Protein AF-A0A945ZG29-F1 (afdb_monomer)

Sequence (74 aa):
MKTTVVGSYPVPDWLVSLPSEHALVDATRVVLATQEAAGIDVVCDGELYRFDVNHPETNGMIEYFVRPMSGIRT

Solvent-accessible surface area (backbone atoms only — not comparable to full-atom values): 4635 Å² total; per-residue (Å²): 139,84,47,65,76,97,47,76,52,88,78,55,70,64,42,74,74,55,72,44,76,67,42,51,53,52,50,31,48,53,45,38,51,52,35,55,74,69,66,44,72,44,79,52,62,19,58,63,88,33,58,36,93,93,47,64,63,78,55,10,66,61,54,59,66,46,70,84,42,86,93,66,86,133

Nearest PDB structures (foldseek):
  6kxl-assembly2_B  TM=5.308E-01  e=8.310E+00  Chitiniphilus shinanonensis

Foldseek 3Di:
DAAEDPAADDADPVCVVDPDPVSLVVRLVVQQVVCVVVVHRDYYSRVCVLADPVPPPPNNPPVVVCVVPPPDDD

Secondary structure (DSSP, 8-state):
---B--S--PPPHHHHHS--HHHHHHHHHHHHHHHHHTT-SB---TTGGG-BTTB-GGGGTTHHHHTTSTT---

pLDDT: mean 91.36, std 7.9, range [69.75, 98.56]

Structure (mmCIF, N/CA/C/O backbone):
data_AF-A0A945ZG29-F1
#
_entry.id   AF-A0A945ZG29-F1
#
loop_
_atom_site.group_PDB
_atom_site.id
_atom_site.type_symbol
_atom_site.label_atom_id
_atom_site.label_alt_id
_atom_site.label_comp_id
_atom_site.label_asym_id
_atom_site.label_entity_id
_atom_site.label_seq_id
_atom_site.pdbx_PDB_ins_code
_atom_site.Cartn_x
_atom_site.Cartn_y
_atom_site.Cartn_z
_atom_site.occupancy
_atom_site.B_iso_or_equiv
_atom_site.auth_seq_id
_atom_site.auth_comp_id
_atom_site.auth_asym_id
_atom_site.auth_atom_id
_atom_site.pdbx_PDB_model_num
ATOM 1 N N . MET A 1 1 ? -0.204 -3.741 23.758 1.00 85.38 1 MET A N 1
ATOM 2 C CA . MET A 1 1 ? 0.125 -4.628 22.620 1.00 85.38 1 MET A CA 1
ATOM 3 C C . MET A 1 1 ? -0.085 -3.804 21.358 1.00 85.38 1 MET A C 1
ATOM 5 O O . MET A 1 1 ? -1.049 -3.054 21.367 1.00 85.38 1 MET A O 1
ATOM 9 N N . LYS A 1 2 ? 0.818 -3.851 20.367 1.00 95.69 2 LYS A N 1
ATOM 10 C CA . LYS A 1 2 ? 0.655 -3.136 19.086 1.00 95.69 2 LYS A CA 1
ATOM 11 C C . LYS A 1 2 ? 0.278 -4.126 17.985 1.00 95.69 2 LYS A C 1
ATOM 13 O O . LYS A 1 2 ? 0.855 -5.211 17.935 1.00 95.69 2 LYS A O 1
ATOM 18 N N . THR A 1 3 ? -0.671 -3.750 17.145 1.00 97.94 3 THR A N 1
ATOM 19 C CA . THR A 1 3 ? -1.181 -4.508 16.001 1.00 97.94 3 THR A CA 1
ATOM 20 C C . THR A 1 3 ? -0.516 -4.053 14.702 1.00 97.94 3 THR A C 1
ATOM 22 O O . THR A 1 3 ? -0.149 -2.890 14.546 1.00 97.94 3 THR A O 1
ATOM 25 N N . THR A 1 4 ? -0.316 -4.989 13.777 1.00 98.12 4 THR A N 1
ATOM 26 C CA . THR A 1 4 ? 0.275 -4.746 12.453 1.00 98.12 4 THR A CA 1
ATOM 27 C C . THR A 1 4 ? -0.186 -5.829 11.486 1.00 98.12 4 THR A C 1
ATOM 29 O O . THR A 1 4 ? -0.661 -6.887 11.910 1.00 98.12 4 THR A O 1
ATOM 32 N N . VAL A 1 5 ? -0.001 -5.585 10.193 1.00 96.81 5 VAL A N 1
ATOM 33 C CA . VAL A 1 5 ? -0.131 -6.591 9.131 1.00 96.81 5 VAL A CA 1
ATOM 34 C C . VAL A 1 5 ? 1.243 -7.144 8.737 1.00 96.81 5 VAL A C 1
ATOM 36 O O . VAL A 1 5 ? 2.273 -6.597 9.133 1.00 96.81 5 VAL A O 1
ATOM 39 N N . VAL A 1 6 ? 1.259 -8.242 7.975 1.00 95.69 6 VAL A N 1
ATOM 40 C CA . VAL A 1 6 ? 2.498 -8.909 7.525 1.00 95.69 6 VAL A CA 1
ATOM 41 C C . VAL A 1 6 ? 3.106 -8.233 6.289 1.00 95.69 6 VAL A C 1
ATOM 43 O O . VAL A 1 6 ? 4.310 -8.335 6.079 1.00 95.69 6 VAL A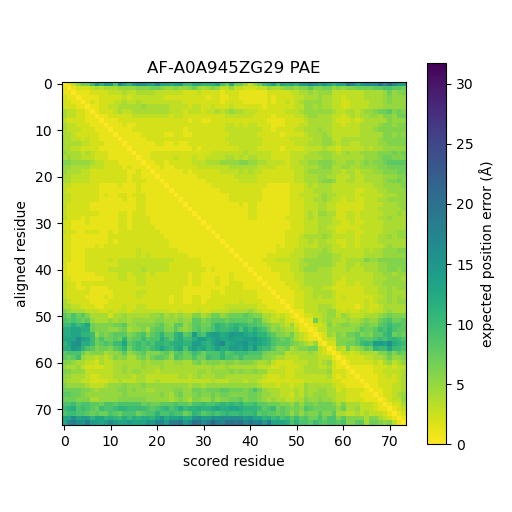 O 1
ATOM 46 N N . GLY A 1 7 ? 2.301 -7.528 5.490 1.00 93.56 7 GLY A N 1
ATOM 47 C CA . GLY A 1 7 ? 2.769 -6.846 4.286 1.00 93.56 7 GLY A CA 1
ATOM 48 C C . GLY A 1 7 ? 1.680 -6.761 3.227 1.00 93.56 7 GLY A C 1
ATOM 49 O O . GLY A 1 7 ? 0.791 -5.915 3.318 1.00 93.56 7 GLY A O 1
ATOM 50 N N . SER A 1 8 ? 1.760 -7.658 2.243 1.00 93.50 8 SER A N 1
ATOM 51 C CA . SER A 1 8 ? 0.964 -7.630 1.015 1.00 93.50 8 SER A CA 1
ATOM 52 C C . SER A 1 8 ? -0.553 -7.543 1.245 1.00 93.50 8 SER A C 1
ATOM 54 O O . SER A 1 8 ? -1.102 -8.188 2.142 1.00 93.50 8 SER A O 1
ATOM 56 N N . TYR A 1 9 ? -1.234 -6.787 0.381 1.00 94.81 9 TYR A N 1
ATOM 57 C CA . TYR A 1 9 ? -2.696 -6.6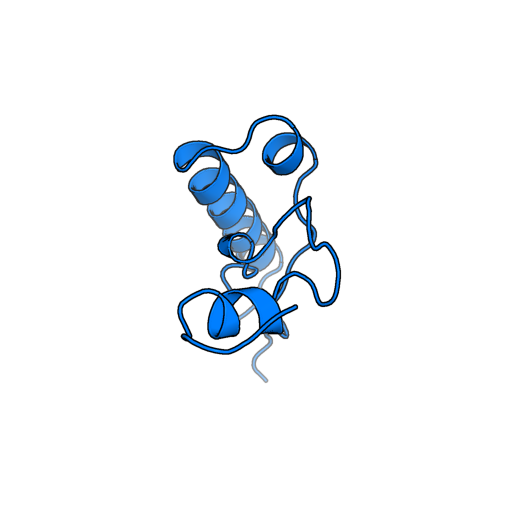66 0.331 1.00 94.81 9 TYR A CA 1
ATOM 58 C C . TYR A 1 9 ? -3.268 -7.237 -0.977 1.00 94.81 9 TYR A C 1
ATOM 60 O O . TYR A 1 9 ? -2.552 -7.310 -1.977 1.00 94.81 9 TYR A O 1
ATOM 68 N N . PRO A 1 10 ? -4.563 -7.612 -1.011 1.00 93.31 10 PRO A N 1
ATOM 69 C CA . PRO A 1 10 ? -5.240 -7.947 -2.258 1.00 93.31 10 PRO A CA 1
ATOM 70 C C . PRO A 1 10 ? -5.180 -6.785 -3.254 1.00 93.31 10 PRO A C 1
ATOM 72 O O . PRO A 1 10 ? -5.495 -5.644 -2.910 1.00 93.31 10 PRO A O 1
ATOM 75 N N . VAL A 1 11 ? -4.797 -7.090 -4.493 1.00 91.81 11 VAL A N 1
ATOM 76 C CA . VAL A 1 11 ? -4.720 -6.108 -5.577 1.00 91.81 11 VAL A CA 1
ATOM 77 C C . VAL A 1 11 ? -6.139 -5.758 -6.033 1.00 91.81 11 VAL A C 1
ATOM 79 O O . VAL A 1 11 ? -6.886 -6.668 -6.393 1.00 91.81 11 VAL A O 1
ATOM 82 N N . PRO A 1 12 ? -6.547 -4.476 -6.034 1.00 93.94 12 PRO A N 1
ATOM 83 C CA . PRO A 1 12 ? -7.881 -4.108 -6.493 1.00 93.94 12 PRO A CA 1
ATOM 84 C C . PRO A 1 12 ? -8.078 -4.382 -7.990 1.00 93.94 12 PRO A C 1
ATOM 86 O O . PRO A 1 12 ? -7.216 -4.041 -8.801 1.00 93.94 12 PRO A O 1
ATOM 89 N N . ASP A 1 13 ? -9.249 -4.895 -8.379 1.00 93.94 13 ASP A N 1
ATOM 90 C CA . ASP A 1 13 ? -9.561 -5.242 -9.779 1.00 93.94 13 ASP A CA 1
ATOM 91 C C . ASP A 1 13 ? -9.357 -4.074 -10.755 1.00 93.94 13 ASP A C 1
ATOM 93 O O . ASP A 1 13 ? -8.944 -4.257 -11.901 1.00 93.94 13 ASP A O 1
ATOM 97 N N . TRP A 1 14 ? -9.617 -2.846 -10.306 1.00 94.25 14 TRP A N 1
ATOM 98 C CA . TRP A 1 14 ? -9.437 -1.642 -11.115 1.00 94.25 14 TRP A CA 1
ATOM 99 C C . TRP A 1 14 ? -7.961 -1.282 -11.336 1.00 94.25 14 TRP A C 1
ATOM 101 O O . TRP A 1 14 ? -7.638 -0.733 -12.389 1.00 94.25 14 TRP A O 1
ATOM 111 N N . LEU A 1 15 ? -7.060 -1.637 -10.410 1.00 93.62 15 LEU A N 1
ATOM 112 C CA . LEU A 1 15 ? -5.614 -1.488 -10.604 1.00 93.62 15 LEU A CA 1
ATOM 113 C C . LEU A 1 15 ? -5.110 -2.499 -11.641 1.00 93.62 15 LEU A C 1
ATOM 115 O O . LEU A 1 15 ? -4.304 -2.145 -12.496 1.00 93.62 15 LEU A O 1
ATOM 119 N N . VAL A 1 16 ? -5.632 -3.730 -11.607 1.00 90.69 16 VAL A N 1
ATOM 120 C CA . VAL A 1 16 ? -5.333 -4.763 -12.614 1.00 90.69 16 VAL A CA 1
ATOM 121 C C . VAL A 1 16 ? -5.867 -4.362 -13.992 1.00 90.69 16 VAL A C 1
ATOM 123 O O . VAL A 1 16 ? -5.198 -4.563 -15.002 1.00 90.69 16 VAL A O 1
ATOM 126 N N . SER A 1 17 ? -7.066 -3.779 -14.038 1.00 91.94 17 SER A N 1
ATOM 127 C CA . SER A 1 17 ? -7.749 -3.440 -15.292 1.00 91.94 17 SER A CA 1
ATOM 128 C C . SER A 1 17 ? -7.125 -2.243 -16.016 1.00 91.94 17 SER A C 1
ATOM 130 O O . SER A 1 17 ? -7.073 -2.234 -17.244 1.00 91.94 17 SER A O 1
ATOM 132 N N . LEU A 1 18 ? -6.687 -1.218 -15.276 1.00 92.56 18 LEU A N 1
ATOM 133 C CA . LEU A 1 18 ? -6.134 0.028 -15.822 1.00 92.56 18 LEU A CA 1
ATOM 134 C C . LEU A 1 18 ? -4.908 0.484 -15.007 1.00 92.56 18 LEU A C 1
ATOM 136 O O . LEU A 1 18 ? -4.979 1.479 -14.274 1.00 92.56 18 LEU A O 1
ATOM 140 N N . PRO A 1 19 ? -3.768 -0.223 -15.123 1.00 91.56 19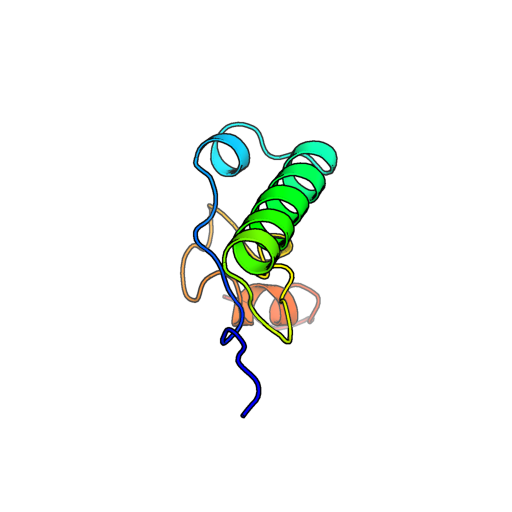 PRO A N 1
ATOM 141 C CA . PRO A 1 19 ? -2.578 0.101 -14.355 1.00 91.56 19 PRO A CA 1
ATOM 142 C C . PRO A 1 19 ? -1.994 1.449 -14.792 1.00 91.56 19 PRO A C 1
ATOM 144 O O . PRO A 1 19 ? -1.754 1.711 -15.970 1.00 91.56 19 PRO A O 1
ATOM 147 N N . SER A 1 20 ? -1.741 2.312 -13.815 1.00 94.38 20 SER A N 1
ATOM 148 C CA . SER A 1 20 ? -1.022 3.575 -13.977 1.00 94.38 20 SER A CA 1
ATOM 149 C C . SER A 1 20 ? -0.366 3.957 -12.653 1.00 94.38 20 SER A C 1
ATOM 151 O O . SER A 1 20 ? -0.760 3.458 -11.600 1.00 94.38 20 SER A O 1
ATOM 153 N N . GLU A 1 21 ? 0.605 4.867 -12.686 1.00 95.19 21 GLU A N 1
ATOM 154 C CA . GLU A 1 21 ? 1.219 5.396 -11.461 1.00 95.19 21 GLU A CA 1
ATOM 155 C C . GLU A 1 21 ? 0.166 6.021 -10.531 1.00 95.19 21 GLU A C 1
ATOM 157 O O . GLU A 1 21 ? 0.162 5.764 -9.330 1.00 95.19 21 GLU A O 1
ATOM 162 N N . HIS A 1 22 ? -0.795 6.757 -11.097 1.00 97.06 22 HIS A N 1
ATOM 163 C CA . HIS A 1 22 ? -1.913 7.320 -10.342 1.00 97.06 22 HIS A CA 1
ATOM 164 C C . HIS A 1 22 ? -2.792 6.237 -9.708 1.00 97.06 22 HIS A C 1
ATOM 166 O O . HIS A 1 22 ? -3.077 6.317 -8.516 1.00 97.06 22 HIS A O 1
ATOM 172 N N . ALA A 1 23 ? -3.167 5.203 -10.469 1.00 96.00 23 ALA A N 1
ATOM 173 C CA . ALA A 1 23 ? -3.961 4.092 -9.948 1.00 96.00 23 ALA A CA 1
ATOM 174 C C . ALA A 1 23 ? -3.223 3.342 -8.826 1.00 96.00 23 ALA A C 1
ATOM 176 O O . ALA A 1 23 ? -3.833 2.973 -7.827 1.00 96.00 23 ALA A O 1
ATOM 177 N N . LEU A 1 24 ? -1.906 3.159 -8.946 1.00 95.88 24 LEU A N 1
ATOM 178 C CA . LEU A 1 24 ? -1.094 2.544 -7.899 1.00 95.88 24 LEU A CA 1
ATOM 179 C C . LEU A 1 24 ? -1.093 3.393 -6.621 1.00 95.88 24 LEU A C 1
ATOM 181 O O . LEU A 1 24 ? -1.335 2.867 -5.537 1.00 95.88 24 LEU A O 1
ATOM 185 N N . VAL A 1 25 ? -0.878 4.707 -6.742 1.00 97.75 25 VAL A N 1
ATOM 186 C CA . VAL A 1 25 ? -0.929 5.632 -5.599 1.00 97.75 25 VAL A CA 1
ATOM 187 C C . VAL A 1 25 ? -2.308 5.606 -4.935 1.00 97.75 25 VAL A C 1
ATOM 189 O O . VAL A 1 25 ? -2.398 5.558 -3.707 1.00 97.75 25 VAL A O 1
ATOM 192 N N . ASP A 1 26 ? -3.382 5.609 -5.722 1.00 98.00 26 ASP A N 1
ATOM 193 C CA . ASP A 1 26 ? -4.744 5.534 -5.196 1.00 98.00 26 ASP A CA 1
ATOM 194 C C . ASP A 1 26 ? -5.013 4.191 -4.507 1.00 98.00 26 ASP A C 1
ATOM 196 O O . ASP A 1 26 ? -5.665 4.154 -3.463 1.00 98.00 26 ASP A O 1
ATOM 200 N N . ALA A 1 27 ? -4.452 3.092 -5.013 1.00 97.75 27 ALA A N 1
ATOM 201 C CA . ALA A 1 27 ? -4.632 1.771 -4.418 1.00 97.75 27 ALA A CA 1
ATOM 202 C C . ALA A 1 27 ? -3.906 1.681 -3.073 1.00 97.75 27 ALA A C 1
ATOM 204 O O . ALA A 1 27 ? -4.483 1.228 -2.084 1.00 97.75 27 ALA A O 1
ATOM 205 N N . THR A 1 28 ? -2.684 2.213 -3.002 1.00 97.75 28 THR A N 1
ATOM 206 C CA . THR A 1 28 ? -1.934 2.339 -1.750 1.00 97.75 28 THR A CA 1
ATOM 207 C C . THR A 1 28 ? -2.688 3.197 -0.732 1.00 97.75 28 THR A C 1
ATOM 209 O O . THR A 1 28 ? -2.763 2.834 0.441 1.00 97.75 28 THR A O 1
ATOM 212 N N . ARG A 1 29 ? -3.321 4.303 -1.154 1.00 98.19 29 ARG A N 1
ATOM 213 C CA . ARG A 1 29 ? -4.164 5.120 -0.259 1.00 98.19 29 ARG A CA 1
ATOM 214 C C . ARG A 1 29 ? -5.335 4.329 0.308 1.00 98.19 29 ARG A C 1
ATOM 216 O O . ARG A 1 29 ? -5.607 4.445 1.499 1.00 98.19 29 ARG A O 1
ATOM 223 N N . VAL A 1 30 ? -6.005 3.520 -0.512 1.00 98.25 30 VAL A N 1
ATOM 224 C CA . VAL A 1 30 ? -7.098 2.650 -0.050 1.00 98.25 30 VAL A CA 1
ATOM 225 C C . VAL A 1 30 ? -6.596 1.648 0.992 1.00 98.25 30 VAL A C 1
ATOM 227 O O . VAL A 1 30 ? -7.244 1.480 2.026 1.00 98.25 30 VAL A O 1
ATOM 230 N N . VAL A 1 31 ? -5.437 1.020 0.772 1.00 98.06 31 VAL A N 1
ATOM 231 C CA . VAL A 1 31 ? -4.827 0.075 1.726 1.00 98.06 31 VAL A CA 1
ATOM 232 C C . VAL A 1 31 ? -4.508 0.743 3.066 1.00 98.06 31 VAL A C 1
ATOM 234 O O . VAL A 1 31 ? -4.849 0.198 4.121 1.00 98.06 31 VAL A O 1
ATOM 237 N N . LEU A 1 32 ? -3.892 1.927 3.041 1.00 98.44 32 LEU A N 1
ATOM 238 C CA . LEU A 1 32 ? -3.560 2.679 4.253 1.00 98.44 32 LEU A CA 1
ATOM 239 C C . LEU A 1 32 ? -4.828 3.108 4.999 1.00 98.44 32 LEU A C 1
ATOM 241 O O . LEU A 1 32 ? -4.984 2.781 6.173 1.00 98.44 32 LEU A O 1
ATOM 245 N N . ALA A 1 33 ? -5.779 3.732 4.298 1.00 98.56 33 ALA A N 1
ATOM 246 C CA . ALA A 1 33 ? -7.038 4.185 4.885 1.00 98.56 33 ALA A CA 1
ATOM 247 C C . ALA A 1 33 ? -7.856 3.026 5.482 1.00 98.56 33 ALA A C 1
ATOM 249 O O . ALA A 1 33 ? -8.497 3.186 6.518 1.00 98.56 33 ALA A O 1
ATOM 250 N N . THR A 1 34 ? -7.809 1.840 4.866 1.00 98.31 34 THR A N 1
ATOM 251 C CA . THR A 1 34 ? -8.478 0.637 5.387 1.00 98.31 34 THR A CA 1
ATOM 252 C C . THR A 1 34 ? -7.880 0.195 6.722 1.00 98.31 34 THR A C 1
ATOM 254 O O . THR A 1 34 ? -8.620 -0.127 7.650 1.00 98.31 34 THR A O 1
ATOM 257 N N . GLN A 1 35 ? -6.550 0.188 6.845 1.00 98.56 35 GLN A N 1
ATOM 258 C CA . GLN A 1 35 ? -5.870 -0.179 8.092 1.00 98.56 35 GLN A CA 1
ATOM 259 C C . GLN A 1 35 ? -6.077 0.870 9.188 1.00 98.56 35 GLN A C 1
ATOM 261 O O . GLN A 1 35 ? -6.338 0.506 10.334 1.00 98.56 35 GLN A O 1
ATOM 266 N N . GLU A 1 36 ? -6.017 2.158 8.838 1.00 98.50 36 GLU A N 1
ATOM 267 C CA . GLU A 1 36 ? -6.301 3.264 9.759 1.00 98.50 36 GLU A CA 1
ATOM 268 C C . GLU A 1 36 ? -7.736 3.184 10.294 1.00 98.50 36 GLU A C 1
ATOM 270 O O . GLU A 1 36 ? -7.951 3.251 11.505 1.00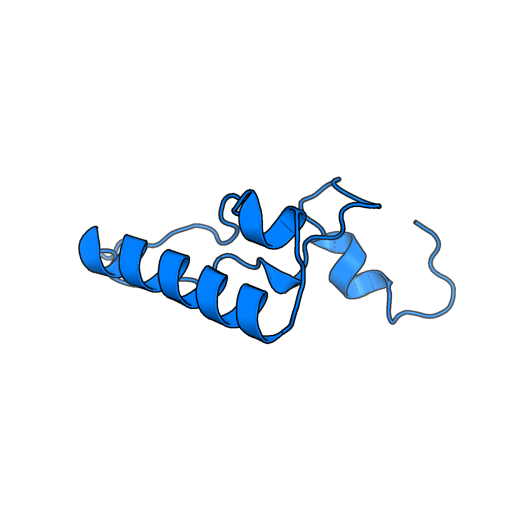 98.50 36 GLU A O 1
ATOM 275 N N . ALA A 1 37 ? -8.719 2.952 9.417 1.00 98.56 37 ALA A N 1
ATOM 276 C CA . ALA A 1 37 ? -10.118 2.774 9.805 1.00 98.56 37 ALA A CA 1
ATOM 277 C C . ALA A 1 37 ? -10.344 1.523 10.674 1.00 98.56 37 ALA A C 1
ATOM 279 O O . ALA A 1 37 ? -11.250 1.506 11.507 1.00 98.56 37 ALA A O 1
ATOM 280 N N . ALA A 1 38 ? -9.515 0.489 10.506 1.00 98.06 38 ALA A N 1
ATOM 281 C CA . ALA A 1 38 ? -9.528 -0.717 11.329 1.00 98.06 38 ALA A CA 1
ATOM 282 C C . ALA A 1 38 ? -8.783 -0.559 12.672 1.00 98.06 38 ALA A C 1
ATOM 284 O O . ALA A 1 38 ? -8.825 -1.472 13.496 1.00 98.06 38 ALA A O 1
ATOM 285 N N . GLY A 1 39 ? -8.114 0.576 12.909 1.00 98.12 39 GLY A N 1
ATOM 286 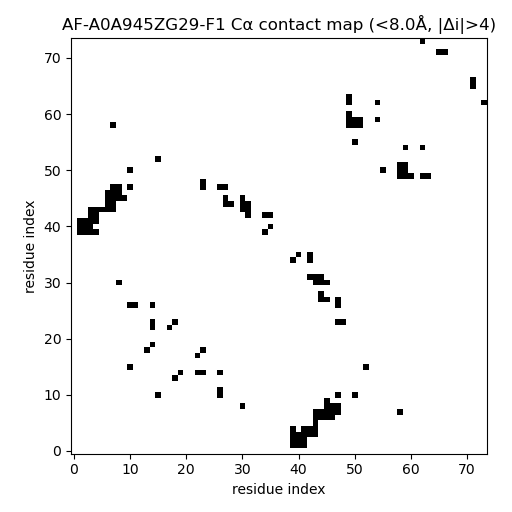C CA . GLY A 1 39 ? -7.368 0.841 14.141 1.00 98.12 39 GLY A CA 1
ATOM 287 C C . GLY A 1 39 ? -6.031 0.100 14.248 1.00 98.12 39 GLY A C 1
ATOM 288 O O . GLY A 1 39 ? -5.590 -0.179 15.361 1.00 98.12 39 GLY A O 1
ATOM 289 N N . ILE A 1 40 ? -5.395 -0.244 13.122 1.00 98.25 40 ILE A N 1
ATOM 290 C CA . ILE A 1 40 ? -4.066 -0.874 13.102 1.00 98.25 40 ILE A CA 1
ATOM 291 C C . ILE A 1 40 ? -2.992 0.123 13.565 1.00 98.25 40 ILE A C 1
ATOM 293 O O . ILE A 1 40 ? -2.901 1.232 13.044 1.00 98.25 40 ILE A O 1
ATOM 297 N N . ASP A 1 41 ? -2.147 -0.281 14.522 1.00 98.25 41 ASP A N 1
ATOM 298 C CA . ASP A 1 41 ? -1.148 0.613 15.135 1.00 98.25 41 ASP A CA 1
ATOM 299 C C . ASP A 1 41 ? 0.055 0.913 14.224 1.00 98.25 41 ASP A C 1
ATOM 301 O O . ASP A 1 41 ? 0.659 1.984 14.316 1.00 98.25 41 ASP A O 1
ATOM 305 N N . VAL A 1 42 ? 0.455 -0.053 13.393 1.00 98.00 42 VAL A N 1
ATOM 306 C CA . VAL A 1 42 ? 1.552 0.079 12.423 1.00 98.00 42 VAL A CA 1
ATOM 307 C C . VAL A 1 42 ? 1.060 -0.413 11.0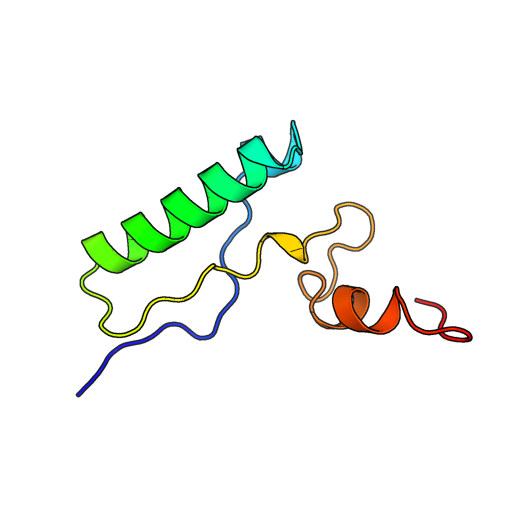69 1.00 98.00 42 VAL A C 1
ATOM 309 O O . VAL A 1 42 ? 0.824 -1.605 10.880 1.00 98.00 42 VAL A O 1
ATOM 312 N N . VAL A 1 43 ? 0.873 0.520 10.140 1.00 98.00 43 VAL A N 1
ATOM 313 C CA . VAL A 1 43 ? 0.322 0.244 8.808 1.00 98.00 43 VAL A CA 1
ATOM 314 C C . VAL A 1 43 ? 1.414 -0.128 7.801 1.00 98.00 43 VAL A C 1
ATOM 316 O O . VAL A 1 43 ? 2.575 0.256 7.955 1.00 98.00 43 VAL A O 1
ATOM 319 N N . CYS A 1 44 ? 1.032 -0.852 6.749 1.00 97.50 44 CYS A N 1
ATOM 320 C CA . CYS A 1 44 ? 1.876 -1.174 5.594 1.00 97.50 44 CYS A CA 1
ATOM 321 C C . CYS A 1 44 ? 1.241 -0.654 4.293 1.00 97.50 44 CYS A C 1
ATOM 323 O O . CYS A 1 44 ? 0.027 -0.488 4.216 1.00 97.50 44 CYS A O 1
ATOM 325 N N . ASP A 1 45 ? 2.044 -0.416 3.259 1.00 96.56 45 ASP A N 1
ATOM 326 C CA . ASP A 1 45 ? 1.585 0.054 1.946 1.00 96.56 45 ASP A CA 1
ATOM 327 C C . ASP A 1 45 ? 0.925 -1.039 1.082 1.00 96.56 45 ASP A C 1
ATOM 329 O O . ASP A 1 45 ? 0.366 -0.740 0.027 1.00 96.56 45 ASP A O 1
ATOM 333 N N . GLY A 1 46 ? 0.974 -2.301 1.521 1.00 96.06 46 GLY A N 1
ATOM 334 C CA . GLY A 1 46 ? 0.358 -3.430 0.828 1.00 96.06 46 GLY A CA 1
ATOM 335 C C . GLY A 1 46 ? 1.158 -3.974 -0.352 1.00 96.06 46 GLY A C 1
ATOM 336 O O . GLY A 1 46 ? 0.688 -4.909 -0.995 1.00 96.06 46 GLY A O 1
ATOM 337 N N . GLU A 1 47 ? 2.346 -3.424 -0.630 1.00 95.62 47 GLU A N 1
ATOM 338 C CA . GLU A 1 47 ? 3.307 -3.935 -1.621 1.00 95.62 47 GLU A CA 1
ATOM 339 C C . GLU A 1 47 ? 2.754 -4.066 -3.057 1.00 95.62 47 GLU A C 1
ATOM 341 O O . GLU A 1 47 ? 3.288 -4.812 -3.878 1.00 95.62 47 GLU A O 1
ATOM 346 N N . LEU A 1 48 ? 1.705 -3.303 -3.389 1.00 94.00 48 LEU A N 1
ATOM 347 C CA . LEU A 1 48 ? 0.965 -3.410 -4.656 1.00 94.00 48 LEU A CA 1
ATOM 348 C C . LEU A 1 48 ? 1.823 -3.126 -5.900 1.00 94.00 48 LEU A C 1
ATOM 350 O O . LEU A 1 48 ? 1.518 -3.599 -6.989 1.00 94.00 48 LEU A O 1
ATOM 354 N N . TYR A 1 49 ? 2.920 -2.385 -5.738 1.00 91.69 49 TYR A N 1
ATOM 355 C CA . TYR A 1 49 ? 3.874 -2.066 -6.803 1.00 91.69 49 TYR A CA 1
ATOM 356 C C . TYR A 1 49 ? 4.688 -3.276 -7.281 1.00 91.69 49 TYR A C 1
ATOM 358 O O . TYR A 1 49 ? 5.352 -3.192 -8.313 1.00 91.69 49 TYR A O 1
ATOM 366 N N . ARG A 1 50 ? 4.679 -4.381 -6.525 1.00 90.81 50 ARG A N 1
ATOM 367 C CA . ARG A 1 50 ? 5.355 -5.628 -6.905 1.00 90.81 50 ARG A CA 1
ATOM 368 C C . ARG A 1 50 ? 4.532 -6.462 -7.875 1.00 90.81 50 ARG A C 1
ATOM 370 O O . ARG A 1 50 ? 5.097 -7.307 -8.559 1.00 90.81 50 ARG A O 1
ATOM 377 N N . PHE A 1 51 ? 3.220 -6.238 -7.926 1.00 83.56 51 PHE A N 1
ATOM 378 C CA . PHE A 1 51 ? 2.318 -7.070 -8.704 1.00 83.56 51 PHE A CA 1
ATOM 379 C C . PHE A 1 51 ? 2.598 -6.952 -10.206 1.00 83.56 51 PHE A C 1
ATOM 381 O O . PHE A 1 51 ? 2.549 -5.863 -10.780 1.00 83.56 51 PHE A O 1
ATOM 388 N N . ASP A 1 52 ? 2.833 -8.097 -10.843 1.00 80.31 52 ASP A N 1
ATOM 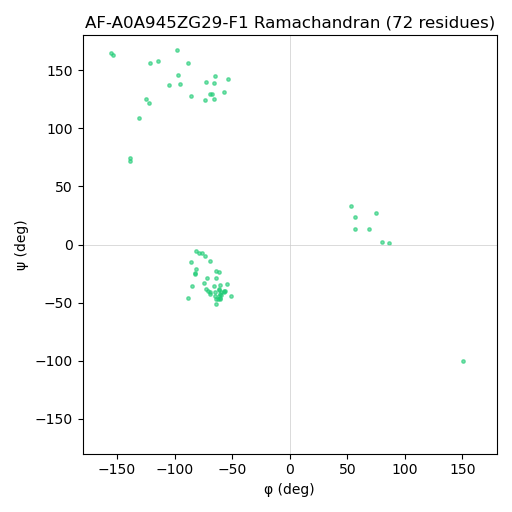389 C CA . ASP A 1 52 ? 2.934 -8.236 -12.291 1.00 80.31 52 ASP A CA 1
ATOM 390 C C . ASP A 1 52 ? 1.894 -9.255 -12.759 1.00 80.31 52 ASP A C 1
ATOM 392 O O . ASP A 1 52 ? 1.896 -10.411 -12.339 1.00 80.31 52 ASP A O 1
ATOM 396 N N . VAL A 1 53 ? 1.001 -8.841 -13.660 1.00 74.19 53 VAL A N 1
ATOM 397 C CA . VAL A 1 53 ? -0.043 -9.728 -14.193 1.00 74.19 53 VAL A CA 1
ATOM 398 C C . VAL A 1 53 ? 0.545 -10.902 -14.989 1.00 74.19 53 VAL A C 1
ATOM 400 O O . VAL A 1 53 ? -0.110 -11.930 -15.141 1.00 74.19 53 VAL A O 1
ATOM 403 N N . ASN A 1 54 ? 1.772 -10.754 -15.500 1.00 74.56 54 ASN A N 1
ATOM 404 C CA . ASN A 1 54 ? 2.464 -11.785 -16.270 1.00 74.56 54 ASN A CA 1
ATOM 405 C C . ASN A 1 54 ? 3.224 -12.781 -15.386 1.00 74.56 54 ASN A C 1
ATOM 407 O O . ASN A 1 54 ? 3.620 -13.829 -15.890 1.00 74.56 54 ASN A O 1
ATOM 411 N N . HIS A 1 55 ? 3.447 -12.453 -14.111 1.00 72.50 55 HIS A N 1
ATOM 412 C CA . HIS A 1 55 ? 4.080 -13.306 -13.098 1.00 72.50 55 HIS A CA 1
ATOM 413 C C . HIS A 1 55 ?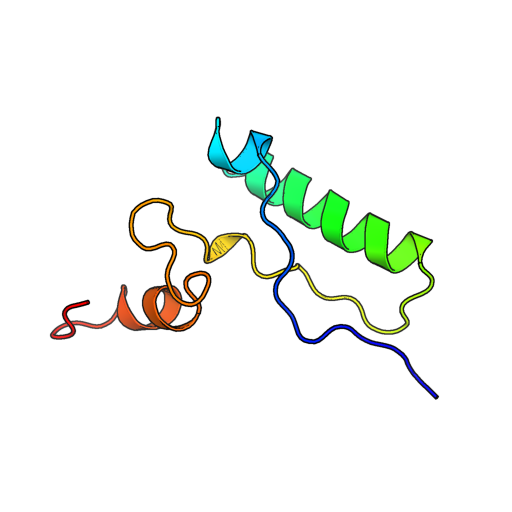 3.311 -13.150 -11.776 1.00 72.50 55 HIS A C 1
ATOM 415 O O . HIS A 1 55 ? 3.756 -12.464 -10.854 1.00 72.50 55 HIS A O 1
ATOM 421 N N . PRO A 1 56 ? 2.107 -13.742 -11.679 1.00 70.62 56 PRO A N 1
ATOM 422 C CA . PRO A 1 56 ? 1.269 -13.610 -10.492 1.00 70.62 56 PRO A CA 1
ATOM 423 C C . PRO A 1 56 ? 1.798 -14.429 -9.305 1.00 70.62 56 PRO A C 1
ATOM 425 O O . PRO A 1 56 ? 1.272 -14.313 -8.195 1.00 70.62 56 PRO A O 1
ATOM 428 N N . GLU A 1 57 ? 2.798 -15.292 -9.513 1.00 74.12 57 GLU A N 1
ATOM 429 C CA . GLU A 1 57 ? 3.374 -16.076 -8.429 1.00 74.12 57 GLU A CA 1
ATOM 430 C C . GLU A 1 57 ? 4.065 -15.199 -7.384 1.00 74.12 57 GLU A C 1
ATOM 432 O O . GLU A 1 57 ? 4.619 -14.139 -7.657 1.00 74.12 57 GLU A O 1
ATOM 437 N N . THR A 1 58 ? 3.974 -15.636 -6.129 1.00 73.06 58 THR A N 1
ATOM 438 C CA . THR A 1 58 ? 4.583 -14.967 -4.969 1.00 73.06 58 THR A CA 1
ATOM 439 C C . THR A 1 58 ? 4.180 -13.497 -4.749 1.00 73.06 58 THR A C 1
ATOM 441 O O . THR A 1 58 ? 4.792 -12.822 -3.923 1.00 73.06 58 THR A O 1
ATOM 444 N N . ASN A 1 59 ? 3.134 -12.997 -5.428 1.00 76.06 59 ASN A N 1
ATOM 445 C CA . ASN A 1 59 ? 2.760 -11.574 -5.458 1.00 76.06 59 ASN A CA 1
ATOM 446 C C . ASN A 1 59 ? 3.932 -10.658 -5.860 1.00 76.06 59 ASN A C 1
ATOM 448 O O . ASN A 1 59 ? 4.062 -9.541 -5.353 1.00 76.06 59 ASN A O 1
ATOM 452 N N . GLY A 1 60 ? 4.815 -11.146 -6.734 1.00 83.31 60 GLY A N 1
ATOM 453 C CA . GLY A 1 60 ? 5.987 -10.400 -7.182 1.00 83.31 60 GLY A CA 1
ATOM 454 C C . GLY A 1 60 ? 7.057 -10.199 -6.106 1.00 83.31 60 GLY A C 1
ATOM 455 O O . GLY A 1 60 ? 7.933 -9.348 -6.270 1.00 83.31 60 GLY A O 1
ATOM 456 N N . MET A 1 61 ? 6.997 -10.918 -4.976 1.00 87.56 61 MET A N 1
ATOM 457 C CA . MET A 1 61 ? 7.945 -10.744 -3.872 1.00 87.56 61 MET A CA 1
ATOM 458 C C . MET A 1 61 ? 9.378 -11.046 -4.306 1.00 87.56 61 MET A C 1
ATOM 460 O O . MET A 1 61 ? 10.289 -10.343 -3.878 1.00 87.56 61 MET A O 1
ATOM 464 N N . ILE A 1 62 ? 9.587 -12.072 -5.133 1.00 89.19 62 ILE A N 1
ATOM 465 C CA . ILE A 1 62 ? 10.918 -12.447 -5.624 1.00 89.19 62 ILE A CA 1
ATOM 466 C C . ILE A 1 62 ? 11.227 -11.680 -6.910 1.00 89.19 62 ILE A C 1
ATOM 468 O O . ILE A 1 62 ? 12.303 -11.091 -7.045 1.00 89.19 62 ILE A O 1
ATOM 472 N N . GLU A 1 63 ? 10.258 -11.638 -7.821 1.00 87.31 63 GLU A N 1
ATOM 473 C CA . GLU A 1 63 ? 10.339 -11.063 -9.164 1.00 87.31 63 GLU A CA 1
ATOM 474 C C . GLU A 1 63 ? 10.750 -9.590 -9.107 1.00 87.31 63 GLU A C 1
ATOM 476 O O . GLU A 1 63 ? 11.613 -9.155 -9.872 1.00 87.31 63 GLU A O 1
ATOM 481 N N . TYR A 1 64 ? 10.217 -8.840 -8.135 1.00 88.19 64 TYR A N 1
ATOM 482 C CA . TYR A 1 64 ? 10.576 -7.442 -7.906 1.00 88.19 64 TYR A CA 1
ATOM 483 C C . TYR A 1 64 ? 12.085 -7.243 -7.689 1.00 88.19 64 TYR A C 1
ATOM 485 O O . TYR A 1 64 ? 12.665 -6.292 -8.217 1.00 88.19 64 TYR A O 1
ATOM 493 N N . PHE A 1 65 ? 12.742 -8.145 -6.950 1.00 90.06 65 PHE A N 1
ATOM 494 C CA . PHE A 1 65 ? 14.172 -8.035 -6.647 1.00 90.06 65 PHE A CA 1
ATOM 495 C C . PHE A 1 65 ? 15.069 -8.605 -7.738 1.00 90.06 65 PHE A C 1
ATOM 497 O O . 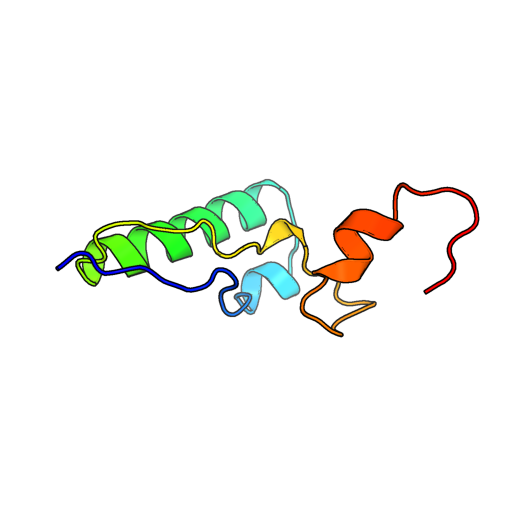PHE A 1 65 ? 16.148 -8.061 -7.973 1.00 90.06 65 PHE A O 1
ATOM 504 N N . VAL A 1 66 ? 14.655 -9.686 -8.401 1.00 90.44 66 VAL A N 1
ATOM 505 C CA . VAL A 1 66 ? 15.493 -10.337 -9.419 1.00 90.44 66 VAL A CA 1
ATOM 506 C C . VAL A 1 66 ? 15.405 -9.663 -10.784 1.00 90.44 66 VAL A C 1
ATOM 508 O O . VAL A 1 66 ? 16.375 -9.717 -11.535 1.00 90.44 66 VAL A O 1
ATOM 511 N N . ARG A 1 67 ? 14.307 -8.960 -11.099 1.00 86.50 67 ARG A N 1
ATOM 512 C CA . ARG A 1 67 ? 14.137 -8.212 -12.356 1.00 86.50 67 ARG A CA 1
ATOM 513 C C . ARG A 1 67 ? 15.301 -7.260 -12.695 1.00 86.50 67 ARG A C 1
ATOM 515 O O . ARG A 1 67 ? 15.703 -7.239 -13.858 1.00 86.50 67 ARG A O 1
ATOM 522 N N . PRO A 1 68 ? 15.856 -6.459 -11.762 1.00 89.12 68 PRO A N 1
ATOM 523 C CA . PRO A 1 68 ? 17.019 -5.615 -12.050 1.00 89.12 68 PRO A CA 1
ATOM 524 C C . PRO A 1 68 ? 18.365 -6.365 -12.053 1.00 89.12 68 PRO A C 1
ATOM 526 O O . PRO A 1 68 ? 19.384 -5.764 -12.399 1.00 89.12 68 PRO A O 1
ATOM 529 N N . MET A 1 69 ? 18.417 -7.642 -11.658 1.00 92.81 69 MET A N 1
ATOM 530 C CA . MET A 1 69 ? 19.662 -8.411 -11.562 1.00 92.81 69 MET A CA 1
ATOM 531 C C . MET A 1 69 ? 20.025 -9.049 -12.907 1.00 92.81 69 MET A C 1
ATOM 533 O O . MET A 1 69 ? 19.239 -9.779 -13.510 1.00 92.81 69 MET A O 1
ATOM 537 N N . SER A 1 70 ? 21.253 -8.829 -13.379 1.00 91.00 70 SER A N 1
ATOM 538 C CA . SER A 1 70 ? 21.739 -9.491 -14.592 1.00 91.00 70 SER A CA 1
ATOM 539 C C . SER A 1 70 ? 22.021 -10.979 -14.341 1.00 91.00 70 SER A C 1
ATOM 541 O O . SER A 1 70 ? 22.559 -11.367 -13.307 1.00 91.00 70 SER A O 1
ATOM 543 N N . GLY A 1 71 ? 21.668 -11.827 -15.311 1.00 89.38 71 GLY A N 1
ATOM 544 C CA . GLY A 1 71 ? 21.962 -13.265 -15.268 1.00 89.38 71 GLY A CA 1
ATOM 545 C C . GLY A 1 71 ? 20.943 -14.138 -14.525 1.00 89.38 71 GLY A C 1
ATOM 546 O O . GLY A 1 71 ? 21.134 -15.351 -14.498 1.00 89.38 71 GLY A O 1
ATOM 547 N N . ILE A 1 72 ? 19.858 -13.570 -13.987 1.00 84.31 72 ILE A N 1
ATOM 548 C CA . ILE A 1 72 ? 18.731 -14.328 -13.418 1.00 84.31 72 ILE A CA 1
ATOM 549 C C . ILE A 1 72 ? 17.623 -14.483 -14.470 1.00 84.31 72 ILE A C 1
ATOM 551 O O . ILE A 1 72 ? 17.343 -13.551 -15.222 1.00 84.31 72 ILE A O 1
ATOM 555 N N . ARG A 1 73 ? 17.020 -15.675 -14.555 1.00 77.38 73 ARG A N 1
ATOM 556 C CA . ARG A 1 73 ? 15.847 -15.963 -15.394 1.00 77.38 73 ARG A CA 1
ATOM 557 C C . ARG A 1 73 ? 14.752 -16.540 -14.501 1.00 77.38 73 ARG A C 1
ATOM 559 O O . ARG A 1 73 ? 15.025 -17.516 -13.802 1.00 77.38 73 ARG A O 1
ATOM 566 N N . THR A 1 74 ? 13.581 -15.921 -14.534 1.00 69.75 74 THR A N 1
ATOM 567 C CA . THR A 1 74 ? 12.333 -16.374 -13.910 1.00 69.75 74 THR A CA 1
ATOM 568 C C . THR A 1 74 ? 11.384 -16.846 -14.997 1.00 69.75 74 THR A C 1
ATOM 570 O O . THR A 1 74 ? 11.379 -16.191 -16.070 1.00 69.75 74 THR A O 1
#

Mean predicted aligned error: 3.91 Å

Radius of gyration: 13.96 Å; Cα contacts (8 Å, |Δi|>4): 76; chains: 1; bounding box: 32×24×39 Å